Protein AF-A0A8D8PAF4-F1 (afdb_monomer)

Organism: Culex pipiens (NCBI:txid7175)

Secondary structure (DSSP, 8-state):
-HHHHT-HHHHHHHHTTHHHH-HHHHHHHHHHHHHHHH--S--------EEEEEEE---SS-SSS---S--S-SEEEEEEEE-S----TTHHHHHHHHHHHHHHHTT-GGGG--

Foldseek 3Di:
DVVCVVPPVNVCVVCVVVLVPDVVVVVVVVVVVVCVVVDPPDPDDDWDKDFDKDFAQDDDPPQPDPPDDDDNGRDIDGDDMDRPPPDPPVVVVVVLVVVCVVCVVVVNNVVNPD

Solvent-accessible surface area (backbone atoms only — not comparable to full-atom values): 7338 Å² total; per-residue (Å²): 104,76,68,60,78,70,32,64,68,59,50,52,65,72,40,62,64,54,41,77,77,33,66,71,62,26,56,56,48,51,53,52,51,50,44,63,74,76,47,81,87,70,90,79,80,88,83,57,70,39,78,43,69,45,76,37,66,80,70,78,89,72,57,92,63,83,82,77,71,92,59,92,47,76,48,79,42,80,77,48,78,39,69,63,88,53,70,66,74,70,45,59,68,54,46,50,55,56,53,51,52,54,31,50,80,70,70,43,56,79,75,72,64,129

InterPro domains:
  IPR005615 Glutathione synthase [PF03917] (1-110)
  IPR005615 Glutathione synthase [PTHR11130] (1-112)
  IPR014042 Glutathione synthase, alpha-helical [G3DSA:1.10.1080.10] (1-39)
  IPR014049 Glutathione synthase, N-terminal, eukaryotic [G3DSA:3.30.1490.80] (94-110)

Structure (mmCIF, N/CA/C/O backbone):
data_AF-A0A8D8PAF4-F1
#
_entry.id   AF-A0A8D8PAF4-F1
#
loop_
_atom_site.group_PDB
_atom_site.id
_atom_site.type_symbol
_atom_site.label_atom_id
_atom_site.label_alt_id
_atom_site.label_comp_id
_atom_site.label_asym_id
_atom_site.label_entity_id
_atom_site.label_seq_id
_atom_site.pdbx_PDB_ins_code
_atom_site.Cartn_x
_atom_site.Cartn_y
_atom_site.Cartn_z
_atom_site.occupancy
_atom_site.B_iso_or_equiv
_atom_site.auth_seq_id
_atom_site.auth_comp_id
_atom_site.auth_asym_id
_atom_site.auth_atom_id
_atom_site.pdbx_PDB_model_num
ATOM 1 N N . MET A 1 1 ? 4.139 2.479 10.032 1.00 94.38 1 MET A N 1
ATOM 2 C CA . MET A 1 1 ? 2.875 1.736 9.837 1.00 94.38 1 MET A CA 1
ATOM 3 C C . MET A 1 1 ? 2.516 0.840 11.003 1.00 94.38 1 MET A C 1
ATOM 5 O O . MET A 1 1 ? 1.447 1.058 11.536 1.00 94.38 1 MET A O 1
ATOM 9 N N . HIS A 1 2 ? 3.365 -0.097 11.450 1.00 95.62 2 HIS A N 1
ATOM 10 C CA . HIS A 1 2 ? 3.028 -0.938 12.613 1.00 95.62 2 HIS A CA 1
ATOM 11 C C . HIS A 1 2 ? 2.648 -0.116 13.859 1.00 95.62 2 HIS A C 1
ATOM 13 O O . HIS A 1 2 ? 1.559 -0.304 14.383 1.00 95.62 2 HIS A O 1
ATOM 19 N N . SER A 1 3 ? 3.483 0.851 14.261 1.00 96.62 3 SER A N 1
ATOM 20 C CA . SER A 1 3 ? 3.180 1.738 15.397 1.00 96.62 3 SER A CA 1
ATOM 21 C C . SER A 1 3 ? 1.909 2.560 15.177 1.00 96.62 3 SER A C 1
ATOM 23 O O . SER A 1 3 ? 1.065 2.606 16.053 1.00 96.62 3 SER A O 1
ATOM 25 N N . VAL A 1 4 ? 1.739 3.127 13.977 1.00 96.56 4 VAL A N 1
ATOM 26 C CA . VAL A 1 4 ? 0.539 3.897 13.593 1.00 96.56 4 VAL A CA 1
ATOM 27 C C . VAL A 1 4 ? -0.735 3.053 13.715 1.00 96.56 4 VAL A C 1
ATOM 29 O O . VAL A 1 4 ? -1.743 3.535 14.206 1.00 96.56 4 VAL A O 1
ATOM 32 N N . ALA A 1 5 ? -0.693 1.786 13.297 1.00 95.50 5 ALA A N 1
ATOM 33 C CA . ALA A 1 5 ? -1.843 0.885 13.352 1.00 95.50 5 ALA A CA 1
ATOM 34 C C . ALA A 1 5 ? -2.239 0.468 14.782 1.00 95.50 5 ALA A C 1
ATOM 36 O O . ALA A 1 5 ? -3.353 -0.006 14.975 1.00 95.50 5 ALA A O 1
ATOM 37 N N . HIS A 1 6 ? -1.343 0.626 15.763 1.00 94.75 6 HIS A N 1
ATOM 38 C CA . HIS A 1 6 ? -1.592 0.300 17.174 1.00 94.75 6 HIS A CA 1
ATOM 39 C C . HIS A 1 6 ? -1.752 1.553 18.049 1.00 94.75 6 HIS A C 1
ATOM 41 O O . HIS A 1 6 ? -1.842 1.439 19.269 1.00 94.75 6 HIS A O 1
ATOM 47 N N . ASP A 1 7 ? -1.786 2.737 17.440 1.00 97.25 7 ASP A N 1
ATOM 48 C CA . ASP A 1 7 ? -2.041 3.999 18.123 1.00 97.25 7 ASP A CA 1
ATOM 49 C C . ASP A 1 7 ? -3.527 4.356 17.977 1.00 97.25 7 ASP A C 1
ATOM 51 O O . ASP A 1 7 ? -3.967 4.923 16.974 1.00 97.25 7 ASP A O 1
ATOM 55 N N . GLU A 1 8 ? -4.324 3.946 18.965 1.00 95.88 8 GLU A N 1
ATOM 56 C CA . GLU A 1 8 ? -5.778 4.131 18.948 1.00 95.88 8 GLU A CA 1
ATOM 57 C C . GLU A 1 8 ? -6.175 5.613 18.937 1.00 95.88 8 GLU A C 1
ATOM 59 O O . GLU A 1 8 ? -7.088 6.003 18.204 1.00 95.88 8 GLU A O 1
ATOM 64 N N . GLU A 1 9 ? -5.485 6.445 19.720 1.00 97.31 9 GLU A N 1
ATOM 65 C CA . GLU A 1 9 ? -5.760 7.880 19.791 1.00 97.31 9 GLU A CA 1
ATOM 66 C C . GLU A 1 9 ? -5.510 8.537 18.431 1.00 97.31 9 GLU A C 1
ATOM 68 O O . GLU A 1 9 ? -6.376 9.250 17.915 1.00 97.31 9 GLU A O 1
ATOM 73 N N . PHE A 1 10 ? -4.377 8.217 17.801 1.00 98.06 10 PHE A N 1
ATOM 74 C CA . PHE A 1 10 ? -4.031 8.727 16.480 1.00 98.06 10 PHE A CA 1
ATOM 75 C C . PHE A 1 10 ? -5.055 8.329 15.408 1.00 98.06 10 PHE A C 1
ATOM 77 O O . PHE A 1 10 ? -5.473 9.174 14.607 1.00 98.06 10 PHE A O 1
ATOM 84 N N . LEU A 1 11 ? -5.480 7.059 15.379 1.00 97.62 11 LEU A N 1
ATOM 85 C CA . LEU A 1 11 ? -6.453 6.574 14.394 1.00 97.62 11 LEU A CA 1
ATOM 86 C C . LEU A 1 11 ? -7.825 7.230 14.578 1.00 97.62 11 LEU A C 1
ATOM 88 O O . LEU A 1 11 ? -8.430 7.663 13.593 1.00 97.62 11 LEU A O 1
ATOM 92 N N . ARG A 1 12 ? -8.297 7.354 15.827 1.00 96.94 12 ARG A N 1
ATOM 93 C CA . ARG A 1 12 ? -9.558 8.036 16.155 1.00 96.94 12 ARG A CA 1
ATOM 94 C C . ARG A 1 12 ? -9.532 9.494 15.722 1.00 96.94 12 ARG A C 1
ATOM 96 O O . ARG A 1 12 ? -10.478 9.943 15.075 1.00 96.94 12 ARG A O 1
ATOM 103 N N . ASP A 1 13 ? -8.468 10.228 16.044 1.00 98.06 13 ASP A N 1
ATOM 104 C CA . ASP A 1 13 ? -8.384 11.650 15.709 1.00 98.06 13 ASP A CA 1
ATOM 105 C C . ASP A 1 13 ? -8.295 11.884 14.193 1.00 98.06 13 ASP A C 1
ATOM 107 O O . ASP A 1 13 ? -9.004 12.737 13.650 1.00 98.06 13 ASP A O 1
ATOM 111 N N . THR A 1 14 ? -7.496 11.069 13.497 1.00 97.56 14 THR A N 1
ATOM 112 C CA . THR A 1 14 ? -7.259 11.204 12.051 1.00 97.56 14 THR A CA 1
ATOM 113 C C . THR A 1 14 ? -8.499 10.858 11.219 1.00 97.56 14 THR A C 1
ATOM 115 O O . THR A 1 14 ? -8.753 11.500 10.200 1.00 97.56 14 THR A O 1
ATOM 118 N N . LEU A 1 15 ? -9.304 9.872 11.636 1.00 97.62 15 LEU A N 1
ATOM 119 C CA . LEU A 1 15 ? -10.452 9.387 10.855 1.00 97.62 15 LEU A CA 1
ATOM 120 C C . LEU A 1 15 ? -11.801 10.009 11.254 1.00 97.62 15 LEU A C 1
ATOM 122 O O . LEU A 1 15 ? -12.781 9.825 10.527 1.00 97.62 15 LEU A O 1
ATOM 126 N N . LYS A 1 16 ? -11.874 10.793 12.344 1.00 97.19 16 LYS A N 1
ATOM 127 C CA . LYS A 1 16 ? -13.132 11.300 12.942 1.00 97.19 16 LYS A CA 1
ATOM 128 C C . LYS A 1 16 ? -14.087 12.022 11.991 1.00 97.19 16 LYS A C 1
ATOM 130 O O . LYS A 1 16 ? -15.293 12.048 12.240 1.00 97.19 16 LYS A O 1
ATOM 135 N N . TYR A 1 17 ? -13.568 12.676 10.954 1.00 98.25 17 TYR A N 1
ATOM 136 C CA . TYR A 1 17 ? -14.391 13.369 9.960 1.00 98.25 17 TYR A CA 1
ATOM 137 C C . TYR A 1 17 ? -14.679 12.490 8.747 1.00 98.25 17 TYR A C 1
ATOM 139 O O . TYR A 1 17 ? -15.800 12.517 8.249 1.00 98.25 17 TYR A O 1
ATOM 147 N N . THR A 1 18 ? -13.712 11.678 8.317 1.00 97.88 18 THR A N 1
ATOM 148 C CA . THR A 1 18 ? -13.841 10.778 7.163 1.00 97.88 18 THR A CA 1
ATOM 149 C C . THR A 1 18 ? -14.974 9.775 7.362 1.00 97.88 18 THR A C 1
ATOM 151 O O . THR A 1 18 ? -15.825 9.640 6.490 1.00 97.88 18 THR A O 1
ATOM 154 N N . ILE A 1 19 ? -15.072 9.161 8.547 1.00 98.06 19 ILE A N 1
ATOM 155 C CA . ILE A 1 19 ? -16.125 8.175 8.857 1.00 98.06 19 ILE A CA 1
ATOM 156 C C . ILE A 1 19 ? -17.547 8.755 8.834 1.00 98.06 19 ILE A C 1
ATOM 158 O O . ILE A 1 19 ? -18.513 8.006 8.763 1.00 98.06 19 ILE A O 1
ATOM 162 N N . LYS A 1 20 ? -17.699 10.086 8.918 1.00 97.81 20 LYS A N 1
ATOM 163 C CA . LYS A 1 20 ? -19.013 10.752 8.885 1.00 97.81 20 LYS A CA 1
ATOM 164 C C . LYS A 1 20 ? -19.538 10.945 7.468 1.00 97.81 20 LYS A C 1
ATOM 166 O O . LYS A 1 20 ? -20.726 11.203 7.300 1.00 97.81 20 LYS A O 1
ATOM 171 N N . VAL A 1 21 ? -18.646 10.914 6.480 1.00 98.00 21 VAL A N 1
ATOM 172 C CA . VAL A 1 21 ? -18.955 11.250 5.084 1.00 98.00 21 VAL A CA 1
ATOM 173 C C . VAL A 1 21 ? -18.721 10.086 4.126 1.00 98.00 21 VAL A C 1
ATOM 175 O O . VAL A 1 21 ? -19.245 10.124 3.019 1.00 98.00 21 VAL A O 1
ATOM 178 N N . ASP A 1 22 ? -17.975 9.062 4.542 1.00 98.25 22 ASP A N 1
ATOM 179 C CA . ASP A 1 22 ? -17.760 7.832 3.785 1.00 98.25 22 ASP A CA 1
ATOM 180 C C . ASP A 1 22 ? -18.263 6.614 4.571 1.00 98.25 22 ASP A C 1
ATOM 182 O O . ASP A 1 22 ? -17.657 6.200 5.563 1.00 98.25 22 ASP A O 1
ATOM 186 N N . GLU A 1 23 ? -19.375 6.040 4.108 1.00 98.31 23 GLU A N 1
ATOM 187 C CA . GLU A 1 23 ? -20.031 4.879 4.721 1.00 98.31 23 GLU A CA 1
ATOM 188 C C . GLU A 1 23 ? -19.091 3.671 4.788 1.00 98.31 23 GLU A C 1
ATOM 190 O O . GLU A 1 23 ? -19.015 3.004 5.818 1.00 98.31 23 GLU A O 1
ATOM 195 N N . PHE A 1 24 ? -18.312 3.432 3.730 1.00 98.19 24 PHE A N 1
ATOM 196 C CA . PHE A 1 24 ? -17.402 2.293 3.669 1.00 98.19 24 PHE A CA 1
ATOM 197 C C . PHE A 1 24 ? -16.310 2.377 4.745 1.00 98.19 24 PHE A C 1
ATOM 199 O O . PHE A 1 24 ? -16.131 1.436 5.523 1.00 98.19 24 PHE A O 1
ATOM 206 N N . THR A 1 25 ? -15.605 3.511 4.837 1.00 98.06 25 THR A N 1
ATOM 207 C CA . THR A 1 25 ? -14.609 3.730 5.899 1.00 98.06 25 THR A CA 1
ATOM 208 C C . THR A 1 25 ? -15.261 3.714 7.285 1.00 98.06 25 THR A C 1
ATOM 210 O O . THR A 1 25 ? -14.671 3.179 8.224 1.00 98.06 25 THR A O 1
ATOM 213 N N . GLY A 1 26 ? -16.482 4.244 7.421 1.00 98.44 26 GLY A N 1
ATOM 214 C CA . GLY A 1 26 ? -17.253 4.204 8.664 1.00 98.44 26 GLY A CA 1
ATOM 215 C C . GLY A 1 26 ? -17.493 2.782 9.171 1.00 98.44 26 GLY A C 1
ATOM 216 O O . GLY A 1 26 ? -17.159 2.482 10.317 1.00 98.44 26 GLY A O 1
ATOM 217 N N . SER A 1 27 ? -17.975 1.882 8.312 1.00 98.62 27 SER A N 1
ATOM 218 C CA . SER A 1 27 ? -18.203 0.478 8.679 1.00 98.62 27 SER A CA 1
ATOM 219 C C . SER A 1 27 ? -16.913 -0.264 9.049 1.00 98.62 27 SER A C 1
ATOM 221 O O . SER A 1 27 ? -16.909 -1.070 9.979 1.00 98.62 27 SER A O 1
ATOM 223 N N . LEU A 1 28 ? -15.792 0.013 8.370 1.00 98.25 28 LEU A N 1
ATOM 224 C CA . LEU A 1 28 ? -14.492 -0.562 8.746 1.00 98.25 28 LEU A CA 1
ATOM 225 C C . LEU A 1 28 ? -14.039 -0.091 10.133 1.00 98.25 28 LEU A C 1
ATOM 227 O O . LEU A 1 28 ? -13.506 -0.879 10.918 1.00 98.25 28 LEU A O 1
ATOM 231 N N . PHE A 1 29 ? -14.254 1.188 10.438 1.00 98.06 29 PHE A N 1
ATOM 232 C CA . PHE A 1 29 ? -13.887 1.757 11.728 1.00 98.06 29 PHE A CA 1
ATOM 233 C C . PHE A 1 29 ? -14.779 1.238 12.864 1.00 98.06 29 PHE A C 1
ATOM 235 O O . PHE A 1 29 ? -14.284 0.989 13.958 1.00 98.06 29 PHE A O 1
ATOM 242 N N . GLU A 1 30 ? -16.065 0.989 12.603 1.00 98.31 30 GLU A N 1
ATOM 243 C CA . GLU A 1 30 ? -16.974 0.357 13.567 1.00 98.31 30 GLU A CA 1
ATOM 244 C C . GLU A 1 30 ? -16.488 -1.042 13.979 1.00 98.31 30 GLU A C 1
ATOM 246 O O . GLU A 1 30 ? -16.449 -1.364 15.168 1.00 98.31 30 GLU A O 1
ATOM 251 N N . ILE A 1 31 ? -16.039 -1.857 13.016 1.00 98.06 31 ILE A N 1
ATOM 252 C CA . ILE A 1 31 ? -15.432 -3.168 13.301 1.00 98.06 31 ILE A CA 1
ATOM 253 C C . ILE A 1 31 ? -14.203 -3.004 14.201 1.00 98.06 31 ILE A C 1
ATOM 255 O O . ILE A 1 31 ? -14.069 -3.720 15.194 1.00 98.06 31 ILE A O 1
ATOM 259 N N . TYR A 1 32 ? -13.323 -2.054 13.875 1.00 97.12 32 TYR A N 1
ATOM 260 C CA . TYR A 1 32 ? -12.149 -1.747 14.692 1.00 97.12 32 TYR A CA 1
ATOM 261 C C . TYR A 1 32 ? -12.538 -1.377 16.133 1.00 97.12 32 TYR A C 1
ATOM 263 O O . TYR A 1 32 ? -12.008 -1.962 17.076 1.00 97.12 32 TYR A O 1
ATOM 271 N N . GLU A 1 33 ? -13.503 -0.474 16.325 1.00 96.75 33 GLU A N 1
ATOM 272 C CA . GLU A 1 33 ? -13.957 -0.077 17.662 1.00 96.75 33 GLU A CA 1
ATOM 273 C C . GLU A 1 33 ? -14.551 -1.237 18.461 1.00 96.75 33 GLU A C 1
ATOM 275 O O . GLU A 1 33 ? -14.323 -1.324 19.668 1.00 96.75 33 GLU A O 1
ATOM 280 N N . ASN A 1 34 ? -15.317 -2.115 17.811 1.00 97.81 34 ASN A N 1
ATOM 281 C CA . ASN A 1 34 ? -15.909 -3.275 18.469 1.00 97.81 34 ASN A CA 1
ATOM 282 C C . ASN A 1 34 ? -14.823 -4.244 18.954 1.00 97.81 34 ASN A C 1
ATOM 284 O O . ASN A 1 34 ? -14.842 -4.633 20.119 1.00 97.81 34 ASN A O 1
ATOM 288 N N . VAL A 1 35 ? -13.811 -4.530 18.126 1.00 96.69 35 VAL A N 1
ATOM 289 C CA . VAL A 1 35 ? -12.658 -5.357 18.527 1.00 96.69 35 VAL A CA 1
ATOM 290 C C . VAL A 1 35 ? -11.891 -4.728 19.694 1.00 96.69 35 VAL A C 1
ATOM 292 O O . VAL A 1 35 ? -11.507 -5.433 20.625 1.00 96.69 35 VAL A O 1
ATOM 295 N N . MET A 1 36 ? -11.694 -3.406 19.695 1.00 95.62 36 MET A N 1
ATOM 296 C CA . MET A 1 36 ? -11.015 -2.723 20.803 1.00 95.62 36 MET A CA 1
ATOM 297 C C . MET A 1 36 ? -11.821 -2.778 22.111 1.00 95.62 36 MET A C 1
ATOM 299 O O . MET A 1 36 ? -11.232 -2.959 23.176 1.00 95.62 36 MET A O 1
ATOM 303 N N . LYS A 1 37 ? -13.158 -2.673 22.048 1.00 97.00 37 LYS A N 1
ATOM 304 C CA . LYS A 1 37 ? -14.052 -2.800 23.217 1.00 97.00 37 LYS A CA 1
ATOM 305 C C . LYS A 1 37 ? -14.084 -4.224 23.778 1.00 97.00 37 LYS A C 1
ATOM 307 O O . LYS A 1 37 ? -14.111 -4.393 24.993 1.00 97.00 37 LYS A O 1
ATOM 312 N N . GLU A 1 38 ? -14.108 -5.230 22.906 1.00 97.12 38 GLU A N 1
ATOM 313 C CA . GLU A 1 38 ? -14.109 -6.649 23.290 1.00 97.12 38 GLU A CA 1
ATOM 314 C C . GLU A 1 38 ? -12.738 -7.121 23.799 1.00 97.12 38 GLU A C 1
ATOM 316 O O . GLU A 1 38 ? -12.655 -8.023 24.634 1.00 97.12 38 GLU A O 1
ATOM 321 N N . GLY A 1 39 ? -11.669 -6.474 23.333 1.00 96.50 39 GLY A N 1
ATOM 322 C CA . GLY A 1 39 ? -10.286 -6.804 23.646 1.00 96.50 39 GLY A CA 1
ATOM 323 C C . GLY A 1 39 ? -9.629 -7.671 22.568 1.00 96.50 39 GLY A C 1
ATOM 324 O O . GLY A 1 39 ? -10.251 -8.510 21.915 1.00 96.50 39 GLY A O 1
ATOM 325 N N . ILE A 1 40 ? -8.320 -7.481 22.385 1.00 95.06 40 ILE A N 1
ATOM 326 C CA . ILE A 1 40 ? -7.540 -8.174 21.353 1.00 95.06 40 ILE A CA 1
ATOM 327 C C . ILE A 1 40 ? -7.307 -9.635 21.764 1.00 95.06 40 ILE A C 1
ATOM 329 O O . ILE A 1 40 ? -6.515 -9.923 22.660 1.00 95.06 40 ILE A O 1
ATOM 333 N N . SER A 1 41 ? -7.958 -10.567 21.066 1.00 96.81 41 SER A N 1
ATOM 334 C CA . SER A 1 41 ? -7.809 -12.013 21.294 1.00 96.81 41 SER A CA 1
ATOM 335 C C . SER A 1 41 ? -6.582 -12.628 20.600 1.00 96.81 41 SER A C 1
ATOM 337 O O . SER A 1 41 ? -6.024 -13.608 21.093 1.00 96.81 41 SER A O 1
ATOM 339 N N . GLN A 1 42 ? -6.134 -12.047 19.480 1.00 96.31 42 GLN A N 1
ATOM 340 C CA . GLN A 1 42 ? -4.939 -12.448 18.728 1.00 96.31 42 GLN A CA 1
ATOM 341 C C . GLN A 1 42 ? -3.924 -11.291 18.705 1.00 96.31 42 GLN A C 1
ATOM 343 O O . GLN A 1 42 ? -4.105 -10.349 17.934 1.00 96.31 42 GLN A O 1
ATOM 348 N N . PRO A 1 43 ? -2.854 -11.339 19.518 1.00 94.31 43 PRO A N 1
ATOM 349 C CA . PRO A 1 43 ? -1.890 -10.243 19.608 1.00 94.31 43 PRO A CA 1
ATOM 350 C C . PRO A 1 43 ? -0.883 -10.205 18.447 1.00 94.31 43 PRO A C 1
ATOM 352 O O . PRO A 1 43 ? -0.180 -9.211 18.277 1.00 94.31 43 PRO A O 1
ATOM 355 N N . ILE A 1 44 ? -0.769 -11.277 17.656 1.00 96.00 44 ILE A N 1
ATOM 356 C CA . ILE A 1 44 ? 0.193 -11.366 16.555 1.00 96.00 44 ILE A CA 1
ATOM 357 C C . ILE A 1 44 ? -0.472 -10.922 15.250 1.00 96.00 44 ILE A C 1
ATOM 359 O O . ILE A 1 44 ? -1.472 -11.494 14.820 1.00 96.00 44 ILE A O 1
ATOM 363 N N . SER A 1 45 ? 0.139 -9.945 14.577 1.00 95.38 45 SER A N 1
ATOM 364 C CA . SER A 1 45 ? -0.260 -9.477 13.248 1.00 95.38 45 SER A CA 1
ATOM 365 C C . SER A 1 45 ? 0.871 -9.649 12.229 1.00 95.38 45 SER A C 1
ATOM 367 O O . SER A 1 45 ? 2.049 -9.471 12.541 1.00 95.38 45 SER A O 1
ATOM 369 N N . LEU A 1 46 ? 0.512 -9.992 10.988 1.00 96.12 46 LEU A N 1
ATOM 370 C CA . LEU A 1 46 ? 1.431 -10.037 9.849 1.00 96.12 46 LEU A CA 1
ATOM 371 C C . LEU A 1 46 ? 1.116 -8.880 8.897 1.00 96.12 46 LEU A C 1
ATOM 373 O O . LEU A 1 46 ? 0.052 -8.848 8.284 1.00 96.12 46 LEU A O 1
ATOM 377 N N . GLY A 1 47 ? 2.060 -7.953 8.743 1.00 94.62 47 GLY A N 1
ATOM 378 C CA . GLY A 1 47 ? 1.975 -6.884 7.750 1.00 94.62 47 GLY A CA 1
ATOM 379 C C . GLY A 1 47 ? 2.734 -7.240 6.474 1.00 94.62 47 GLY A C 1
ATOM 380 O O . GLY A 1 47 ? 3.946 -7.439 6.517 1.00 94.62 47 GLY A O 1
ATOM 381 N N . LEU A 1 48 ? 2.044 -7.255 5.331 1.00 95.06 48 LEU A N 1
ATOM 382 C CA . LEU A 1 48 ? 2.659 -7.322 4.001 1.00 95.06 48 LEU A CA 1
ATOM 383 C C . LEU A 1 48 ? 2.485 -5.973 3.301 1.00 95.06 48 LEU A C 1
ATOM 385 O O . LEU A 1 48 ? 1.438 -5.682 2.719 1.00 95.06 48 LEU A O 1
ATOM 389 N N . LEU A 1 49 ? 3.513 -5.133 3.397 1.00 95.38 49 LEU A N 1
ATOM 390 C CA . LEU A 1 49 ? 3.458 -3.744 2.953 1.00 95.38 49 LEU A CA 1
ATOM 391 C C . LEU A 1 49 ? 4.137 -3.565 1.596 1.00 95.38 49 LEU A C 1
ATOM 393 O O . LEU A 1 49 ? 5.179 -4.168 1.335 1.00 95.38 49 LEU A O 1
ATOM 397 N N . ARG A 1 50 ? 3.587 -2.674 0.770 1.00 95.94 50 ARG A N 1
ATOM 398 C CA . ARG A 1 50 ? 4.236 -2.187 -0.451 1.00 95.94 50 ARG A CA 1
ATOM 399 C C . ARG A 1 50 ? 4.339 -0.666 -0.405 1.00 95.94 50 ARG A C 1
ATOM 401 O O . ARG A 1 50 ? 3.327 0.015 -0.265 1.00 95.94 50 ARG A O 1
ATOM 408 N N . SER A 1 51 ? 5.565 -0.155 -0.498 1.00 95.44 51 SER A N 1
ATOM 409 C CA . SER A 1 51 ? 5.850 1.277 -0.638 1.00 95.44 51 SER A CA 1
ATOM 410 C C . SER A 1 51 ? 6.101 1.560 -2.112 1.00 95.44 51 SER A C 1
ATOM 412 O O . SER A 1 51 ? 7.055 1.029 -2.687 1.00 95.44 51 SER A O 1
ATOM 414 N N . ASP A 1 52 ? 5.222 2.351 -2.721 1.00 95.69 52 ASP A N 1
ATOM 415 C CA . ASP A 1 52 ? 5.341 2.702 -4.130 1.00 95.69 52 ASP A CA 1
ATOM 416 C C . ASP A 1 52 ? 6.073 4.046 -4.247 1.00 95.69 52 ASP A C 1
ATOM 418 O O . ASP A 1 52 ? 5.753 5.033 -3.573 1.00 95.69 52 ASP A O 1
ATOM 422 N N . LEU A 1 53 ? 7.098 4.066 -5.100 1.00 94.62 53 LEU A N 1
ATOM 423 C CA . LEU A 1 53 ? 7.995 5.200 -5.295 1.00 94.62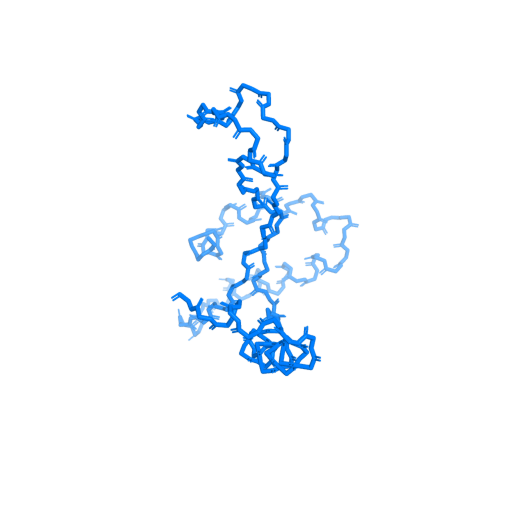 53 LEU A CA 1
ATOM 424 C C . LEU A 1 53 ? 7.942 5.672 -6.750 1.00 94.62 53 LEU A C 1
ATOM 426 O O . LEU A 1 53 ? 7.907 4.859 -7.673 1.00 94.62 53 LEU A O 1
ATOM 430 N N . MET A 1 54 ? 8.019 6.985 -6.956 1.00 93.56 54 MET A N 1
ATOM 431 C CA . MET A 1 54 ? 8.200 7.598 -8.273 1.00 93.56 54 MET A CA 1
ATOM 432 C C . MET A 1 54 ? 9.471 8.448 -8.318 1.00 93.56 54 MET A C 1
ATOM 434 O O . MET A 1 54 ? 9.951 8.950 -7.299 1.00 93.56 54 MET A O 1
ATOM 438 N N . LEU A 1 55 ? 10.040 8.580 -9.515 1.00 90.62 55 LEU A N 1
ATOM 439 C CA . LEU A 1 55 ? 11.277 9.319 -9.753 1.00 90.62 55 LEU A CA 1
ATOM 440 C C . LEU A 1 55 ? 10.962 10.790 -10.049 1.00 90.62 55 LEU A C 1
ATOM 442 O O . LEU A 1 55 ? 10.229 11.088 -10.988 1.00 90.62 55 LEU A O 1
ATOM 446 N N . GLU A 1 56 ? 11.541 11.700 -9.267 1.00 86.62 56 GLU A N 1
ATOM 447 C CA . GLU A 1 56 ? 11.439 13.145 -9.485 1.00 86.62 56 GLU A CA 1
ATOM 448 C C . GLU A 1 56 ? 12.537 13.623 -10.438 1.00 86.62 56 GLU A C 1
ATOM 450 O O . GLU A 1 56 ? 13.708 13.266 -10.286 1.00 86.62 56 GLU A O 1
ATOM 455 N N . THR A 1 57 ? 12.160 14.467 -11.393 1.00 82.12 57 THR A N 1
ATOM 456 C CA . THR A 1 57 ? 13.055 15.028 -12.415 1.00 82.12 57 THR A CA 1
ATOM 457 C C . THR A 1 57 ? 13.325 16.518 -12.212 1.00 82.12 57 THR A C 1
ATOM 459 O O . THR A 1 57 ? 14.346 17.022 -12.680 1.00 82.12 57 THR A O 1
ATOM 462 N N . LYS A 1 58 ? 12.453 17.224 -11.481 1.00 75.69 58 LYS A N 1
ATOM 463 C CA . LYS A 1 58 ? 12.592 18.641 -11.145 1.00 75.69 58 LYS A CA 1
ATOM 464 C C . LYS A 1 58 ? 13.178 18.794 -9.750 1.00 75.69 58 LYS A C 1
ATOM 466 O O . LYS A 1 58 ? 12.569 18.457 -8.741 1.00 75.69 58 LYS A O 1
ATOM 471 N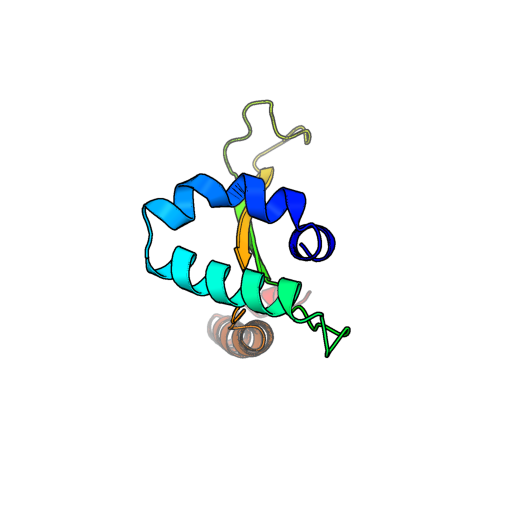 N . CYS A 1 59 ? 14.383 19.340 -9.700 1.00 64.88 59 CYS A N 1
ATOM 472 C CA . CYS A 1 59 ? 15.195 19.403 -8.488 1.00 64.88 59 CYS A CA 1
ATOM 473 C C . CYS A 1 59 ? 15.376 20.864 -8.096 1.00 64.88 59 CYS A C 1
ATOM 475 O O . CYS A 1 59 ? 16.489 21.379 -8.034 1.00 64.88 59 CYS A O 1
ATOM 477 N N . GLU A 1 60 ? 14.264 21.563 -7.897 1.00 63.28 60 GLU A N 1
ATOM 478 C CA . GLU A 1 60 ? 14.290 22.943 -7.430 1.00 63.28 60 GLU A CA 1
ATOM 479 C C . GLU A 1 60 ? 14.571 22.925 -5.924 1.00 63.28 60 GLU A C 1
ATOM 481 O O . GLU A 1 60 ? 13.689 22.610 -5.128 1.00 63.28 60 GLU A O 1
ATOM 486 N N . ASN A 1 61 ? 15.839 23.166 -5.561 1.00 55.88 61 ASN A N 1
ATOM 487 C CA . ASN A 1 61 ? 16.403 23.462 -4.228 1.00 55.88 61 ASN A CA 1
ATOM 488 C C . ASN A 1 61 ? 16.045 22.548 -3.027 1.00 55.88 61 ASN A C 1
ATOM 490 O O . ASN A 1 61 ? 16.574 22.752 -1.939 1.00 55.88 61 ASN A O 1
ATOM 494 N N . SER A 1 62 ? 15.195 21.533 -3.194 1.00 54.91 62 SER A N 1
ATOM 495 C CA . SER A 1 62 ? 14.622 20.707 -2.117 1.00 54.91 62 SER A CA 1
ATOM 496 C C . SER A 1 62 ? 15.208 19.298 -2.028 1.00 54.91 62 SER A C 1
ATOM 498 O O . SER A 1 62 ? 15.041 18.624 -1.012 1.00 54.91 62 SER A O 1
ATOM 500 N N . CYS A 1 63 ? 15.919 18.836 -3.060 1.00 55.66 63 CYS A N 1
ATOM 501 C CA . CYS A 1 63 ? 16.671 17.588 -2.989 1.00 55.66 63 CYS A CA 1
ATOM 502 C C . CYS A 1 63 ? 18.111 17.925 -2.570 1.00 55.66 63 CYS A C 1
ATOM 504 O O . CYS A 1 63 ? 18.836 18.609 -3.284 1.00 55.66 63 CYS A O 1
ATOM 506 N N . GLN A 1 64 ? 18.512 17.456 -1.379 1.00 56.44 64 GLN A N 1
ATOM 507 C CA . GLN A 1 64 ? 19.81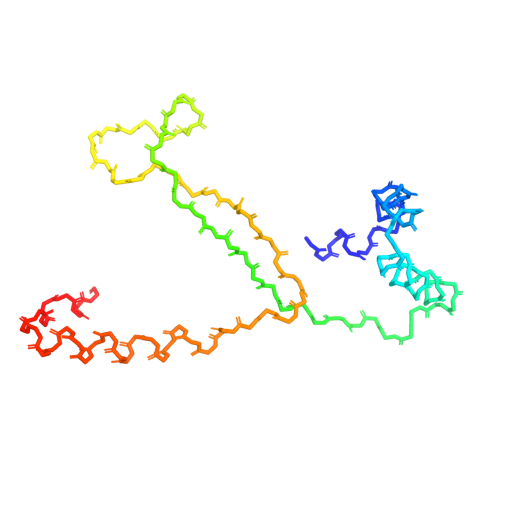1 17.723 -0.726 1.00 56.44 64 GLN A CA 1
ATOM 508 C C . GLN A 1 64 ? 21.034 17.236 -1.532 1.00 56.44 64 GLN A C 1
ATOM 510 O O . GLN A 1 64 ? 22.179 17.434 -1.132 1.00 56.44 64 GLN A O 1
ATOM 515 N N . VAL A 1 65 ? 20.802 16.586 -2.671 1.00 57.12 65 VAL A N 1
ATOM 516 C CA . VAL A 1 65 ? 21.832 16.119 -3.589 1.00 57.12 65 VAL A CA 1
ATOM 517 C C . VAL A 1 65 ? 22.039 17.204 -4.642 1.00 57.12 65 VAL A C 1
ATOM 519 O O . VAL A 1 65 ? 21.211 17.363 -5.540 1.00 57.12 65 VAL A O 1
ATOM 522 N N . GLN A 1 66 ? 23.149 17.945 -4.548 1.00 54.66 66 GLN A N 1
ATOM 523 C CA . GLN A 1 66 ? 23.598 18.831 -5.626 1.00 54.66 66 GLN A CA 1
ATOM 524 C C . GLN A 1 66 ? 23.702 18.009 -6.917 1.00 54.66 66 GLN A C 1
ATOM 526 O O . GLN A 1 66 ? 24.584 17.162 -7.071 1.00 54.66 66 GLN A O 1
ATOM 531 N N . CYS A 1 67 ? 22.758 18.214 -7.833 1.00 54.50 67 CYS A N 1
ATOM 532 C CA . CYS A 1 67 ? 22.686 17.472 -9.083 1.00 54.50 67 CYS A CA 1
ATOM 533 C C . CYS A 1 67 ? 23.700 18.042 -10.075 1.00 54.50 67 CYS A C 1
ATOM 535 O O . CYS A 1 67 ? 23.370 18.830 -10.958 1.00 54.50 67 CYS A O 1
ATOM 537 N N . SER A 1 68 ? 24.964 17.653 -9.928 1.00 54.66 68 SER A N 1
ATOM 538 C CA . SER A 1 68 ? 25.985 17.910 -10.934 1.00 54.66 68 SER A CA 1
ATOM 539 C C . SER A 1 68 ? 25.773 16.967 -12.130 1.00 54.66 68 SER A C 1
ATOM 541 O O . SER A 1 68 ? 25.974 15.761 -12.038 1.00 54.66 68 SER A O 1
ATOM 543 N N . ARG A 1 69 ? 25.363 17.560 -13.263 1.00 55.41 69 ARG A N 1
ATOM 544 C CA . ARG A 1 69 ? 25.155 16.966 -14.605 1.00 55.41 69 ARG A CA 1
ATOM 545 C C . ARG A 1 69 ? 24.033 15.915 -14.736 1.00 55.41 69 ARG A C 1
ATOM 547 O O . ARG A 1 69 ? 24.086 14.844 -14.151 1.00 55.41 69 ARG A O 1
ATOM 554 N N . ALA A 1 70 ? 23.063 16.249 -15.597 1.00 57.91 70 ALA A N 1
ATOM 555 C CA . ALA A 1 70 ? 22.140 15.391 -16.358 1.00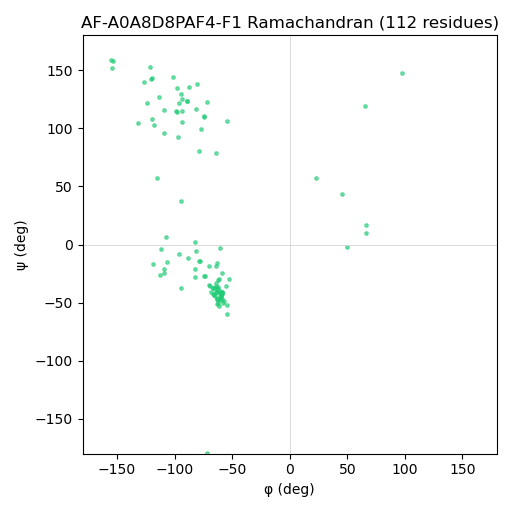 57.91 70 ALA A CA 1
ATOM 556 C C . ALA A 1 70 ? 21.868 13.972 -15.814 1.00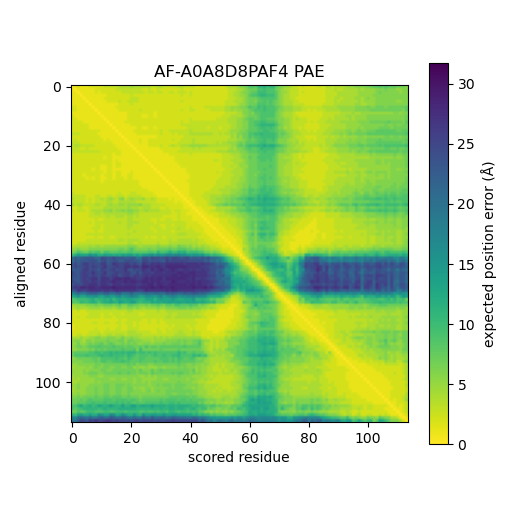 57.91 70 ALA A C 1
ATOM 558 O O . ALA A 1 70 ? 22.056 12.982 -16.520 1.00 57.91 70 ALA A O 1
ATOM 559 N N . LYS A 1 71 ? 21.391 13.853 -14.572 1.00 63.72 71 LYS A N 1
ATOM 560 C CA . LYS A 1 71 ? 20.725 12.621 -14.143 1.00 63.72 71 LYS A CA 1
ATOM 561 C C . LYS A 1 71 ? 19.284 12.651 -14.659 1.00 63.72 71 LYS A C 1
ATOM 563 O O . LYS A 1 71 ? 18.655 13.704 -14.568 1.00 63.7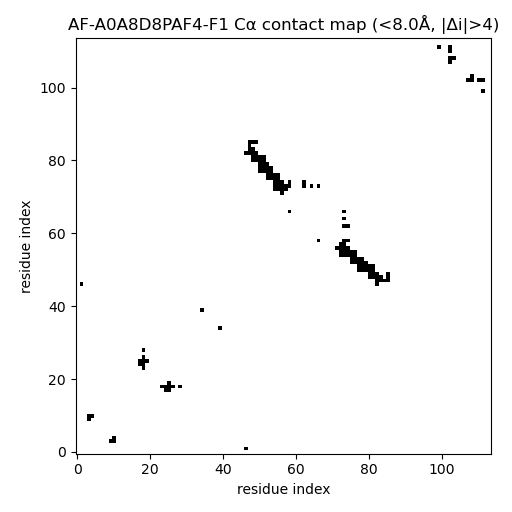2 71 LYS A O 1
ATOM 568 N N . PRO A 1 72 ? 18.743 11.529 -15.167 1.00 71.31 72 PRO A N 1
ATOM 569 C CA . PRO A 1 72 ? 17.353 11.474 -15.622 1.00 71.31 72 PRO A CA 1
ATOM 570 C C . PRO A 1 72 ? 16.343 11.718 -14.487 1.00 71.31 72 PRO A C 1
ATOM 572 O O . PRO A 1 72 ? 15.188 11.999 -14.768 1.00 71.31 72 PRO A O 1
ATOM 575 N N . TYR A 1 73 ? 16.773 11.621 -13.224 1.00 79.88 73 TYR A N 1
ATOM 576 C CA . TYR A 1 73 ? 16.007 11.916 -12.012 1.00 79.88 73 TYR A CA 1
ATOM 577 C C . TYR A 1 73 ? 16.957 12.318 -10.869 1.00 79.88 73 TYR A C 1
ATOM 579 O O . TYR A 1 73 ? 18.131 11.938 -10.880 1.00 79.88 73 TYR A O 1
ATOM 587 N N . CYS A 1 74 ? 16.475 13.043 -9.858 1.00 78.75 74 CYS A N 1
ATOM 588 C CA . CYS A 1 74 ? 17.291 13.473 -8.712 1.00 78.75 74 CYS A CA 1
ATOM 589 C C . CYS A 1 74 ? 16.934 12.857 -7.371 1.00 78.75 74 CYS A C 1
ATOM 591 O O . CYS A 1 74 ? 17.798 12.777 -6.498 1.00 78.75 74 CYS A O 1
ATOM 593 N N . CYS A 1 75 ? 15.692 12.436 -7.177 1.00 83.38 75 CYS A N 1
ATOM 594 C CA . CYS A 1 75 ? 15.255 11.879 -5.908 1.00 83.38 75 CYS A CA 1
ATOM 595 C C . CYS A 1 75 ? 14.060 10.953 -6.116 1.00 83.38 75 CYS A C 1
ATOM 597 O O . CYS A 1 75 ? 13.380 10.994 -7.141 1.00 83.38 75 CYS A O 1
ATOM 599 N N . TRP A 1 76 ? 13.847 10.072 -5.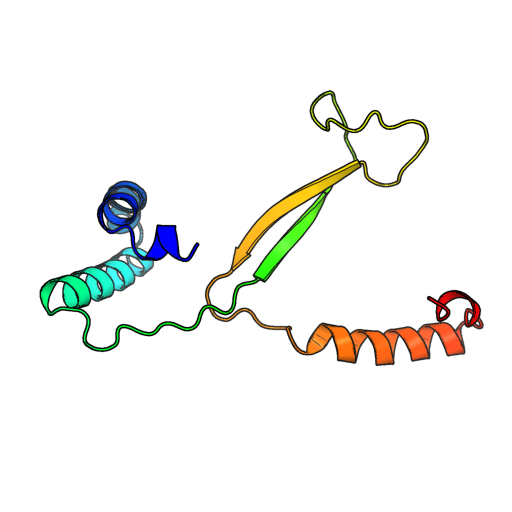145 1.00 89.38 76 TRP A N 1
ATOM 600 C CA . TRP A 1 76 ? 12.694 9.182 -5.107 1.00 89.38 76 TRP A CA 1
ATOM 601 C C . TRP A 1 76 ? 11.650 9.814 -4.195 1.00 89.38 76 TRP A C 1
ATOM 603 O O . TRP A 1 76 ? 11.983 10.311 -3.117 1.00 89.38 76 TRP A O 1
ATOM 613 N N . LYS A 1 77 ? 10.397 9.825 -4.633 1.00 91.25 77 LYS A N 1
ATOM 614 C CA . LYS A 1 77 ? 9.262 10.307 -3.850 1.00 91.25 77 LYS A CA 1
ATOM 615 C C . LYS A 1 77 ? 8.367 9.123 -3.541 1.00 91.25 77 LYS A C 1
ATOM 617 O O . LYS A 1 77 ? 7.985 8.396 -4.4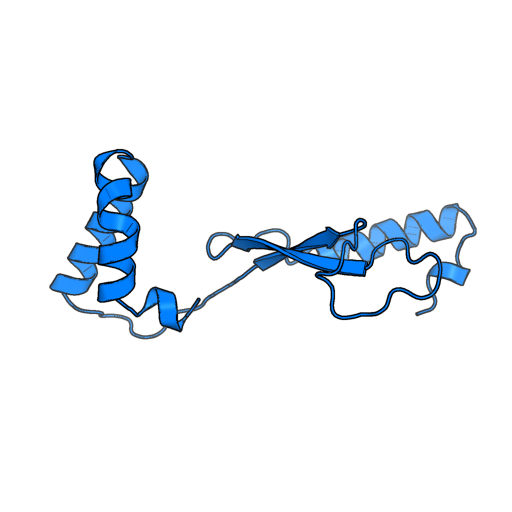53 1.00 91.25 77 LYS A O 1
ATOM 622 N N . GLN A 1 78 ? 8.058 8.927 -2.263 1.00 95.00 78 GLN A N 1
ATOM 623 C CA . GLN A 1 78 ? 7.029 7.975 -1.871 1.00 95.00 78 GLN A CA 1
ATOM 624 C C . GLN A 1 78 ? 5.674 8.551 -2.253 1.00 95.00 78 GLN A C 1
ATOM 626 O O . GLN A 1 78 ? 5.347 9.661 -1.837 1.00 95.00 78 GLN A O 1
ATOM 631 N N . VAL A 1 79 ? 4.927 7.805 -3.059 1.00 96.81 79 VAL A N 1
ATOM 632 C CA . VAL A 1 79 ? 3.622 8.237 -3.569 1.00 96.81 79 VAL A CA 1
ATOM 633 C C . VAL A 1 79 ? 2.469 7.470 -2.940 1.00 96.81 79 VAL A C 1
ATOM 635 O O . VAL A 1 79 ? 1.376 8.012 -2.881 1.00 96.81 79 VAL A O 1
ATOM 638 N N . GLU A 1 80 ? 2.709 6.253 -2.442 1.00 97.38 80 GLU A N 1
ATOM 639 C CA . GLU A 1 80 ? 1.663 5.413 -1.854 1.00 97.38 80 GLU A CA 1
ATOM 640 C C . GLU A 1 80 ? 2.247 4.416 -0.844 1.00 97.38 80 GLU A C 1
ATOM 642 O O . GLU A 1 80 ? 3.403 3.985 -0.964 1.00 97.38 80 GLU A O 1
ATOM 647 N N . ILE A 1 81 ? 1.436 4.025 0.141 1.00 96.62 81 ILE A N 1
ATOM 648 C CA . ILE A 1 81 ? 1.754 2.931 1.056 1.00 96.62 81 ILE A CA 1
ATOM 649 C C . ILE A 1 81 ? 0.567 1.975 1.192 1.00 96.62 81 ILE A C 1
ATOM 651 O O . ILE A 1 81 ? -0.393 2.209 1.918 1.00 96.62 81 ILE A O 1
ATOM 655 N N . ASN A 1 82 ? 0.682 0.820 0.543 1.00 96.81 82 ASN A N 1
ATOM 656 C CA . ASN A 1 82 ? -0.340 -0.214 0.594 1.00 96.81 82 ASN A CA 1
ATOM 657 C C . ASN A 1 82 ? -0.068 -1.157 1.768 1.00 96.81 82 ASN A C 1
ATOM 659 O O . ASN A 1 82 ? 1.005 -1.759 1.864 1.00 96.81 82 ASN A O 1
ATOM 663 N N . CYS A 1 83 ? -1.052 -1.291 2.656 1.00 96.62 83 CYS A N 1
ATOM 664 C CA . CYS A 1 83 ? -1.002 -2.205 3.804 1.00 96.62 83 CYS A CA 1
ATOM 665 C C . CYS A 1 83 ? -2.002 -3.368 3.691 1.00 96.62 83 CYS A C 1
ATOM 667 O O . CYS A 1 83 ? -2.012 -4.247 4.548 1.00 96.62 83 CYS A O 1
ATOM 669 N N . ILE A 1 84 ? -2.830 -3.382 2.642 1.00 96.25 84 ILE A N 1
ATOM 670 C CA . ILE A 1 84 ? -3.821 -4.420 2.362 1.00 96.25 84 ILE A CA 1
ATOM 671 C C . ILE A 1 84 ? -3.615 -4.952 0.949 1.00 96.25 84 ILE A C 1
ATOM 673 O O . ILE A 1 84 ? -3.340 -4.183 0.031 1.00 96.25 84 ILE A O 1
ATOM 677 N N . ALA A 1 85 ? -3.747 -6.273 0.792 1.00 94.00 85 ALA A N 1
ATOM 678 C CA . ALA A 1 85 ? -3.730 -6.946 -0.506 1.00 94.00 85 ALA A CA 1
ATOM 679 C C . ALA A 1 85 ? -2.593 -6.465 -1.433 1.00 94.00 85 ALA A C 1
ATOM 681 O O . ALA A 1 85 ? -2.800 -6.244 -2.627 1.00 94.00 85 ALA A O 1
ATOM 682 N N . SER A 1 86 ? -1.386 -6.306 -0.873 1.00 91.88 86 SER A N 1
ATOM 683 C CA . SER A 1 86 ? -0.171 -5.893 -1.584 1.00 91.88 86 SER A CA 1
ATOM 684 C C . SER A 1 86 ? 0.238 -6.943 -2.625 1.00 91.88 86 SER A C 1
ATOM 686 O O . SER A 1 86 ? 1.107 -7.783 -2.394 1.00 91.88 86 SER A O 1
ATOM 688 N N . GLY A 1 87 ? -0.440 -6.930 -3.773 1.00 87.50 87 GLY A N 1
ATOM 689 C CA . GLY A 1 87 ? -0.252 -7.885 -4.859 1.00 87.50 87 GLY A CA 1
ATOM 690 C C . GLY A 1 87 ? 1.058 -7.686 -5.621 1.00 87.50 87 GLY A C 1
ATOM 691 O O . GLY A 1 87 ? 1.841 -6.774 -5.346 1.00 87.50 87 GLY A O 1
ATOM 692 N N . PHE A 1 88 ? 1.271 -8.535 -6.629 1.00 86.94 88 PHE A N 1
ATOM 693 C CA . PHE A 1 88 ? 2.419 -8.493 -7.549 1.00 86.94 88 PHE A CA 1
ATOM 694 C C . PHE A 1 88 ? 3.799 -8.781 -6.936 1.00 86.94 88 PHE A C 1
ATOM 696 O O . PHE A 1 88 ? 4.801 -8.676 -7.640 1.00 86.94 88 PHE A O 1
ATOM 703 N N . GLY A 1 89 ? 3.884 -9.245 -5.684 1.00 84.88 89 GLY A N 1
ATOM 704 C CA . GLY A 1 89 ? 5.166 -9.637 -5.077 1.00 84.88 89 GLY A CA 1
ATOM 705 C C . GLY A 1 89 ? 5.932 -10.695 -5.889 1.00 84.88 89 GLY A C 1
ATOM 706 O O . GLY A 1 89 ? 7.150 -10.619 -6.027 1.00 84.88 89 GLY A O 1
ATOM 707 N N . HIS A 1 90 ? 5.220 -11.635 -6.522 1.00 86.44 90 HIS A N 1
ATOM 708 C CA . HIS A 1 90 ? 5.827 -12.650 -7.394 1.00 86.44 90 HIS A CA 1
ATOM 709 C C . HIS A 1 90 ? 6.193 -12.125 -8.795 1.00 86.44 90 HIS A C 1
ATOM 711 O O . HIS A 1 90 ? 6.888 -12.810 -9.551 1.00 86.44 90 HIS A O 1
ATOM 717 N N . LEU A 1 91 ? 5.682 -10.953 -9.192 1.00 87.62 91 LEU A N 1
ATOM 718 C CA . LEU A 1 91 ? 5.818 -10.470 -10.564 1.00 87.62 91 LEU A CA 1
ATOM 719 C C . LEU A 1 91 ? 7.233 -9.970 -10.848 1.00 87.62 91 LEU A C 1
ATOM 721 O O . LEU A 1 91 ? 7.663 -10.048 -11.992 1.00 87.62 91 LEU A O 1
ATOM 725 N N . GLY A 1 92 ? 7.971 -9.498 -9.841 1.00 85.25 92 GLY A N 1
ATOM 726 C CA . GLY A 1 92 ? 9.360 -9.056 -10.004 1.00 85.25 92 GLY A CA 1
ATOM 727 C C . GLY A 1 92 ? 10.255 -10.139 -10.633 1.00 85.25 92 GLY A C 1
ATOM 728 O O . GLY A 1 92 ? 10.767 -9.934 -11.738 1.00 85.25 92 GLY A O 1
ATOM 729 N N . PRO A 1 93 ? 10.392 -11.323 -10.003 1.00 86.25 93 PRO A N 1
ATOM 730 C CA . PRO A 1 93 ? 11.146 -12.440 -10.573 1.00 86.25 93 PRO A CA 1
ATOM 731 C C . PRO A 1 93 ? 10.617 -12.906 -11.936 1.00 86.25 93 PRO A C 1
ATOM 733 O O . PRO A 1 93 ? 11.403 -13.128 -12.856 1.00 86.25 93 PRO A O 1
ATOM 736 N N . ALA A 1 94 ? 9.292 -13.003 -12.097 1.00 91.69 94 ALA A N 1
ATOM 737 C CA . ALA A 1 94 ? 8.678 -13.421 -13.358 1.00 91.69 94 ALA A CA 1
ATOM 738 C C . ALA A 1 94 ? 8.973 -12.434 -14.504 1.00 91.69 94 ALA A C 1
ATOM 740 O O . ALA A 1 94 ? 9.312 -12.842 -15.616 1.00 91.69 94 ALA A O 1
ATOM 741 N N . SER A 1 95 ? 8.923 -11.132 -14.218 1.00 93.38 95 SER A N 1
ATOM 742 C CA . SER A 1 95 ? 9.188 -10.070 -15.193 1.00 93.38 95 SER A CA 1
ATOM 743 C C . SER A 1 95 ? 10.632 -10.111 -15.669 1.00 93.38 95 SER A C 1
ATOM 745 O O . SER A 1 95 ? 10.878 -9.945 -16.862 1.00 93.38 95 SER A O 1
ATOM 747 N N . ARG A 1 96 ? 11.590 -10.417 -14.779 1.00 91.62 96 ARG A N 1
ATOM 748 C CA . ARG A 1 96 ? 12.996 -10.581 -15.174 1.00 91.62 96 ARG A CA 1
ATOM 749 C C . ARG A 1 96 ? 13.166 -11.673 -16.225 1.00 91.62 96 ARG A C 1
ATOM 751 O O . ARG A 1 96 ? 13.948 -11.473 -17.152 1.00 91.62 96 ARG A O 1
ATOM 758 N N . VAL A 1 97 ? 12.461 -12.799 -16.113 1.00 93.50 97 VAL A N 1
ATOM 759 C CA . VAL A 1 97 ? 12.562 -13.896 -17.092 1.00 93.50 97 VAL A CA 1
ATOM 760 C C . VAL A 1 97 ? 12.112 -13.420 -18.474 1.00 93.50 97 VAL A C 1
ATOM 762 O O . VAL A 1 97 ? 12.863 -13.553 -19.441 1.00 93.50 97 VAL A O 1
ATOM 765 N N . VAL A 1 98 ? 10.936 -12.792 -18.552 1.00 95.25 98 VAL A N 1
ATOM 766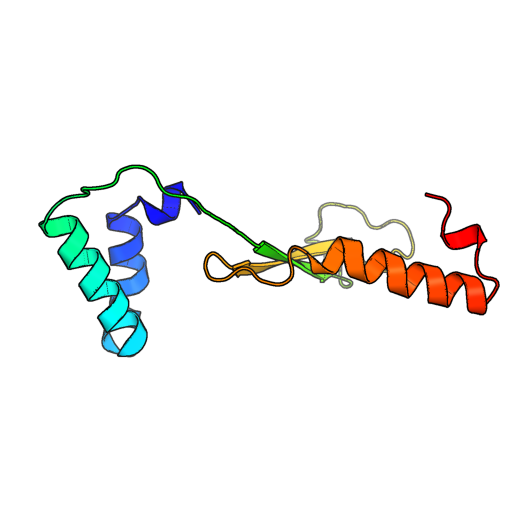 C CA . VAL A 1 98 ? 10.370 -12.281 -19.812 1.00 95.25 98 VAL A CA 1
ATOM 767 C C . VAL A 1 98 ? 11.251 -11.184 -20.414 1.00 95.25 98 VAL A C 1
ATOM 769 O O . VAL A 1 98 ? 11.603 -11.238 -21.590 1.00 95.25 98 VAL A O 1
ATOM 772 N N . GLN A 1 99 ? 11.677 -10.214 -19.605 1.00 95.19 99 GLN A N 1
ATOM 773 C CA . GLN A 1 99 ? 12.539 -9.118 -20.057 1.00 95.19 99 GLN A CA 1
ATOM 774 C C . GLN A 1 99 ? 13.911 -9.628 -20.516 1.00 95.19 99 GLN A C 1
ATOM 776 O O . GLN A 1 99 ? 14.458 -9.127 -21.497 1.00 95.19 99 GLN A O 1
ATOM 781 N N . SER A 1 100 ? 14.450 -10.663 -19.863 1.00 95.00 100 SER A N 1
ATOM 782 C CA . SER A 1 100 ? 15.716 -11.278 -20.274 1.00 95.00 100 SER A CA 1
ATOM 783 C C . SER A 1 100 ? 15.608 -11.984 -21.619 1.00 95.00 100 SER A C 1
ATOM 785 O O . SER A 1 100 ? 16.550 -11.938 -22.407 1.00 95.00 100 SER A O 1
ATOM 787 N N . TYR A 1 101 ? 14.471 -12.630 -21.887 1.00 95.94 101 TYR A N 1
ATOM 788 C CA . TYR A 1 101 ? 14.189 -13.213 -23.194 1.00 95.94 101 TYR A CA 1
ATOM 789 C C . TYR A 1 101 ? 14.134 -12.130 -24.279 1.00 95.94 101 TYR A C 1
ATOM 791 O O . TYR A 1 101 ? 14.845 -12.226 -25.270 1.00 95.94 101 TYR A O 1
ATOM 799 N N . ILE A 1 102 ? 13.408 -11.033 -24.053 1.00 96.44 102 ILE A N 1
ATOM 800 C CA . ILE A 1 102 ? 13.333 -9.926 -25.022 1.00 96.44 102 ILE A CA 1
ATOM 801 C C . ILE A 1 102 ? 14.723 -9.330 -25.306 1.00 96.44 102 ILE A C 1
ATOM 803 O O . ILE A 1 102 ? 15.072 -9.085 -26.458 1.00 96.44 102 ILE A O 1
ATOM 807 N N . LEU A 1 103 ? 15.552 -9.127 -24.277 1.00 96.75 103 LEU A N 1
ATOM 808 C CA . LEU A 1 103 ? 16.912 -8.607 -24.461 1.00 96.75 103 LEU A CA 1
ATOM 809 C C . LEU A 1 103 ? 17.808 -9.557 -25.273 1.00 96.75 103 LEU A C 1
ATOM 811 O O . LEU A 1 103 ? 18.644 -9.073 -26.037 1.00 96.75 103 LEU A O 1
ATOM 815 N N . LYS A 1 104 ? 17.615 -10.879 -25.148 1.00 96.19 104 LYS A N 1
ATOM 816 C CA . LYS A 1 104 ? 18.278 -11.889 -25.993 1.00 96.19 104 LYS A CA 1
ATOM 817 C C . LYS A 1 104 ? 17.903 -11.715 -27.458 1.00 96.19 104 LYS A C 1
ATOM 819 O O . LYS A 1 104 ? 18.796 -11.567 -28.287 1.00 96.19 104 LYS A O 1
ATOM 824 N N . GLU A 1 105 ? 16.606 -11.668 -27.750 1.00 97.56 105 GLU A N 1
ATOM 825 C CA . GLU A 1 105 ? 16.088 -11.544 -29.120 1.00 97.56 105 GLU A CA 1
ATOM 826 C C . GLU A 1 105 ? 16.529 -10.234 -29.795 1.00 97.56 105 GLU A C 1
ATOM 828 O O . GLU A 1 105 ? 16.765 -10.192 -30.998 1.00 97.56 105 GLU A O 1
ATOM 833 N N . LEU A 1 106 ? 16.723 -9.164 -29.016 1.00 97.88 106 LEU A N 1
ATOM 834 C CA . LEU A 1 106 ? 17.231 -7.878 -29.509 1.00 97.88 106 LEU A CA 1
ATOM 835 C C . LEU A 1 106 ? 18.767 -7.814 -29.642 1.00 97.88 106 LEU A C 1
ATOM 837 O O . LEU A 1 106 ? 19.309 -6.749 -29.950 1.00 97.88 106 LEU A O 1
ATOM 841 N N . GLY A 1 107 ? 19.494 -8.899 -29.353 1.00 96.88 107 GLY A N 1
ATOM 842 C CA . GLY A 1 107 ? 20.962 -8.918 -29.353 1.00 96.88 107 GLY A CA 1
ATOM 843 C C . GLY A 1 107 ? 21.600 -8.054 -28.253 1.00 96.88 107 GLY A C 1
ATOM 844 O O . GLY A 1 107 ? 22.783 -7.736 -28.318 1.00 96.88 107 GLY A O 1
ATOM 845 N N . GLN A 1 108 ? 20.837 -7.668 -27.226 1.00 95.94 108 GLN A N 1
ATOM 846 C CA . GLN A 1 108 ? 21.247 -6.778 -26.130 1.00 95.94 108 GLN A CA 1
ATOM 847 C C . GLN A 1 108 ? 21.738 -7.561 -24.901 1.00 95.94 108 GLN A C 1
ATOM 849 O O . GLN A 1 108 ? 21.483 -7.193 -23.752 1.00 95.94 108 GLN A O 1
ATOM 854 N N . MET A 1 109 ? 22.442 -8.669 -25.131 1.00 92.75 109 MET A N 1
ATOM 855 C CA . MET A 1 109 ? 22.888 -9.590 -24.079 1.00 92.75 109 MET A CA 1
ATOM 856 C C . MET A 1 109 ? 23.820 -8.960 -23.051 1.00 92.75 109 MET A C 1
ATOM 858 O O . MET A 1 109 ? 23.810 -9.342 -21.882 1.00 92.75 109 MET A O 1
ATOM 862 N N . ASN A 1 110 ? 24.587 -7.958 -23.471 1.00 94.38 110 ASN A N 1
ATOM 863 C CA . ASN A 1 110 ? 25.457 -7.180 -22.599 1.00 94.38 110 ASN A CA 1
ATOM 864 C C . ASN A 1 110 ? 24.698 -6.480 -21.457 1.00 94.38 110 ASN A C 1
ATOM 866 O O . ASN A 1 110 ? 25.294 -6.225 -20.419 1.00 94.38 110 ASN A O 1
ATOM 870 N N . LYS A 1 111 ? 23.393 -6.208 -21.610 1.00 90.88 111 LYS A N 1
ATOM 871 C CA . LYS A 1 111 ? 22.552 -5.583 -20.573 1.00 90.88 111 LYS A CA 1
ATOM 872 C C . LYS A 1 111 ? 22.038 -6.559 -19.509 1.00 90.88 111 LYS A C 1
ATOM 874 O O . LYS A 1 111 ? 21.384 -6.128 -18.566 1.00 90.88 111 LYS A O 1
ATOM 879 N N . LEU A 1 112 ? 22.282 -7.864 -19.662 1.00 89.25 112 LEU A N 1
ATOM 880 C CA . LEU A 1 112 ? 21.901 -8.878 -18.667 1.00 89.25 112 LEU A CA 1
ATOM 881 C C . LEU A 1 112 ? 22.968 -9.103 -17.594 1.00 89.25 112 LEU A C 1
ATOM 883 O O . LEU A 1 112 ? 22.688 -9.781 -16.602 1.00 89.25 112 LEU A O 1
ATOM 887 N N . VAL A 1 113 ? 24.168 -8.563 -17.809 1.00 83.69 113 VAL A N 1
ATOM 888 C CA . VAL A 1 113 ? 25.285 -8.625 -16.870 1.00 83.69 113 VAL A CA 1
ATOM 889 C C . VAL A 1 113 ? 25.065 -7.531 -15.825 1.00 83.69 113 VAL A C 1
ATOM 891 O O . VAL A 1 113 ? 24.984 -6.357 -16.183 1.00 83.69 113 VAL A O 1
ATOM 894 N N . ASN A 1 114 ? 24.886 -7.937 -14.566 1.00 59.75 114 ASN A N 1
ATOM 895 C CA . ASN A 1 114 ? 24.761 -7.025 -13.425 1.00 59.75 114 ASN A CA 1
ATOM 896 C C . ASN A 1 114 ? 26.118 -6.432 -13.046 1.00 59.75 114 ASN A C 1
ATOM 898 O O . ASN A 1 114 ? 27.105 -7.203 -13.073 1.00 59.75 114 ASN A O 1
#

pLDDT: mean 89.55, std 12.94, range [54.5, 98.62]

Mean predicted aligned error: 6.8 Å

Sequence (114 aa):
MHSVAHDEEFLRDTLKYTIKVDEFTGSLFEIYENVMKEGISQPISLGLLRSDLMLETKCENSCQVQCSRAKPYCCWKQVEINCIASGFGHLGPASRVVQSYILKELGQMNKLVN

Radius of gyration: 21.89 Å; Cα contacts (8 Å, |Δi|>4): 75; chains: 1; bounding box: 46×37×53 Å